Protein AF-A0A953AXF3-F1 (afdb_monomer)

Radius of gyration: 17.6 Å; Cα contacts (8 Å, |Δi|>4): 182; chains: 1; bounding box: 39×36×54 Å

Secondary structure (DSSP, 8-state):
---PPPHHHHHHHHHHTT-HHHHHHHHHHHHHHHH---EEEEEE--STT--SEEEEEEEETTS-EEEEEEE--TTTTTTHHHHHHHHHHHHTT------SEEE--TT--EEEEE---SPPHHHHHHHHHHHT-GGGHHHHHHHHH-

Mean predicted aligned error: 7.42 Å

Sequence (146 aa):
MSSSASPTAQARVMAAAGRWAEAEGVVARLVAEQFGLPVARVAINRDRYSLNSLNGTVALADGGSLFFKFHQEEAEGETVAEYYRAEALRRAGFRIDVPTHVSGAVGRQILLYRRRDEPRFVDLCRSMELTGEEAGLARLVALQEE

Foldseek 3Di:
DPPDQFLQRQLVVCVVVVVQVVSFVSVQVLCCVQPVFQFPGWGWDPDPVQDQKTKGKTQGPVRFIKIKIDHQDPCLVVCVVVLVVQVVCVVVVDDDWDFPDFDSDHSSGMTITGDDPDDDLVVQVVVCVVVVDPPCPVVSVVVVVD

Solvent-accessible surface area (backbone atoms only — not comparable to full-atom values): 8590 Å² total; per-residue (Å²): 130,89,76,75,69,37,58,53,53,46,23,48,55,27,44,75,70,68,39,47,70,63,16,28,51,40,50,40,50,50,48,29,75,74,67,73,45,62,64,66,47,51,48,70,65,85,58,91,81,58,64,88,38,61,36,30,41,35,34,32,70,88,72,49,56,29,30,37,42,32,64,85,58,101,58,54,83,62,59,65,58,57,58,57,51,54,53,51,41,46,75,73,69,46,95,69,92,66,65,79,40,79,38,75,46,81,51,54,40,36,37,30,27,75,56,79,86,74,80,54,68,68,59,53,52,53,52,34,70,75,70,66,53,77,79,46,58,68,56,52,55,58,66,73,74,113

pLDDT: mean 84.19, std 14.21, range [35.81, 98.44]

Structure (mmCIF, N/CA/C/O backbone):
data_AF-A0A953AXF3-F1
#
_entry.id   AF-A0A953AXF3-F1
#
loop_
_atom_site.group_PDB
_atom_site.id
_atom_site.type_symbol
_atom_site.label_atom_id
_atom_site.label_alt_id
_atom_site.label_comp_id
_atom_site.label_asym_id
_atom_site.label_entity_id
_atom_site.label_seq_id
_atom_site.pdbx_PDB_ins_code
_atom_site.Cartn_x
_atom_site.Cartn_y
_atom_site.Cartn_z
_atom_site.occupancy
_atom_site.B_iso_or_equiv
_atom_site.auth_seq_id
_atom_site.auth_comp_id
_atom_site.auth_asym_id
_atom_site.auth_atom_id
_atom_site.pdbx_PDB_model_num
ATOM 1 N N . MET A 1 1 ? -6.140 18.983 25.820 1.00 35.81 1 MET A N 1
ATOM 2 C CA . MET A 1 1 ? -6.393 17.560 25.511 1.00 35.81 1 MET A CA 1
ATOM 3 C C . MET A 1 1 ? -5.295 17.114 24.566 1.00 35.81 1 MET A C 1
ATOM 5 O O . MET A 1 1 ? -5.198 17.683 23.489 1.00 35.81 1 MET A O 1
ATOM 9 N N . SER A 1 2 ? -4.399 16.225 25.002 1.00 37.69 2 SER A N 1
ATOM 10 C CA . SER A 1 2 ? -3.312 15.738 24.145 1.00 37.69 2 SER A CA 1
ATOM 11 C C . SER A 1 2 ? -3.932 14.894 23.033 1.00 37.69 2 SER A C 1
ATOM 13 O O . SER A 1 2 ? -4.399 13.787 23.288 1.00 37.69 2 SER A O 1
ATOM 15 N N . SER A 1 3 ? -4.048 15.469 21.835 1.00 43.62 3 SER A N 1
ATOM 16 C CA . SER A 1 3 ? -4.525 14.762 20.650 1.00 43.62 3 SER A CA 1
ATOM 17 C C . SER A 1 3 ? -3.461 13.736 20.279 1.00 43.62 3 SER A C 1
ATOM 19 O O . SER A 1 3 ? -2.412 14.090 19.739 1.00 43.62 3 SER A O 1
ATOM 21 N N . SER A 1 4 ? -3.676 12.467 20.628 1.00 61.59 4 SER A N 1
ATOM 22 C CA . SER A 1 4 ? -2.861 11.395 20.067 1.00 61.59 4 SER A CA 1
ATOM 23 C C . SER A 1 4 ? -3.020 11.455 18.550 1.00 61.59 4 SER A C 1
ATOM 25 O O . SER A 1 4 ? -4.148 11.369 18.062 1.00 61.59 4 SER A O 1
ATOM 27 N N . ALA A 1 5 ? -1.919 11.619 17.813 1.00 79.19 5 ALA A N 1
ATOM 28 C CA . ALA A 1 5 ? -1.939 11.635 16.352 1.00 79.19 5 ALA A CA 1
ATOM 29 C C . ALA A 1 5 ? -2.739 10.436 15.809 1.00 79.19 5 ALA A C 1
ATOM 31 O O . ALA A 1 5 ? -2.706 9.359 16.406 1.00 79.19 5 ALA A O 1
ATOM 32 N N . SER A 1 6 ? -3.468 10.606 14.705 1.00 90.69 6 SER A N 1
ATOM 33 C CA . SER A 1 6 ? -4.256 9.521 14.111 1.00 90.69 6 SER A CA 1
ATOM 34 C C . SER A 1 6 ? -3.375 8.315 13.737 1.00 90.69 6 SER A C 1
ATOM 36 O O . SER A 1 6 ? -2.176 8.493 13.508 1.00 90.69 6 SER A O 1
ATOM 38 N N . PRO A 1 7 ? -3.917 7.085 13.641 1.00 93.44 7 PRO A N 1
ATOM 39 C CA . PRO A 1 7 ? -3.131 5.920 13.230 1.00 93.44 7 PRO A CA 1
ATOM 40 C C . PRO A 1 7 ? -2.365 6.123 11.914 1.00 93.44 7 PRO A C 1
ATOM 42 O O . PRO A 1 7 ? -1.182 5.790 11.836 1.00 93.44 7 PRO A O 1
ATOM 45 N N . THR A 1 8 ? -2.994 6.723 10.898 1.00 91.75 8 THR A N 1
ATOM 46 C CA . THR A 1 8 ? -2.335 7.013 9.612 1.00 91.75 8 THR A CA 1
ATOM 47 C C . THR A 1 8 ? -1.184 8.011 9.776 1.00 91.75 8 THR A C 1
ATOM 49 O O . THR A 1 8 ? -0.094 7.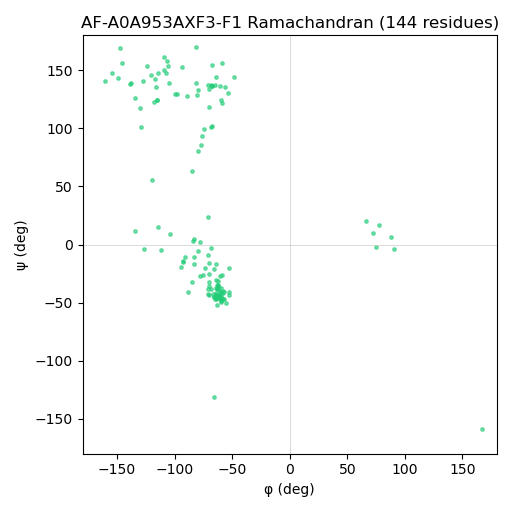789 9.241 1.00 91.75 8 THR A O 1
ATOM 52 N N . ALA A 1 9 ? -1.370 9.061 10.583 1.00 90.94 9 ALA A N 1
ATOM 53 C CA . ALA A 1 9 ? -0.327 10.038 10.886 1.00 90.94 9 ALA A CA 1
ATOM 54 C C . ALA A 1 9 ? 0.828 9.423 11.695 1.00 90.94 9 ALA A C 1
ATOM 56 O O . ALA A 1 9 ? 1.995 9.653 11.379 1.00 90.94 9 ALA A O 1
ATOM 57 N N . GLN A 1 10 ? 0.526 8.597 12.702 1.00 93.62 10 GLN A N 1
ATOM 58 C CA . GLN A 1 10 ? 1.533 7.892 13.501 1.00 93.62 10 GLN A CA 1
ATOM 59 C C . GLN A 1 10 ? 2.405 6.986 12.628 1.00 93.62 10 GLN A C 1
ATOM 61 O O . GLN A 1 10 ? 3.632 7.073 12.698 1.00 93.62 10 GLN A O 1
ATOM 66 N N . ALA A 1 11 ? 1.785 6.164 11.774 1.00 94.19 11 ALA A N 1
ATOM 67 C CA . ALA A 1 11 ? 2.503 5.274 10.866 1.00 94.19 11 ALA A CA 1
ATOM 68 C C . ALA A 1 11 ? 3.439 6.056 9.931 1.00 94.19 11 ALA A C 1
ATOM 70 O O . ALA A 1 11 ? 4.594 5.667 9.755 1.00 94.19 11 ALA A O 1
ATOM 71 N N . ARG A 1 12 ? 2.986 7.196 9.388 1.00 91.25 12 ARG A N 1
ATOM 72 C CA . ARG A 1 12 ? 3.827 8.068 8.551 1.00 91.25 12 ARG A CA 1
ATOM 73 C C . ARG A 1 12 ? 4.997 8.669 9.313 1.00 91.25 12 ARG A C 1
ATOM 75 O O . ARG A 1 12 ? 6.116 8.617 8.816 1.00 91.25 12 ARG A O 1
ATOM 82 N N . VAL A 1 13 ? 4.763 9.212 10.507 1.00 92.31 13 VAL A N 1
ATOM 83 C CA . VAL A 1 13 ? 5.829 9.793 11.341 1.00 92.31 13 VAL A CA 1
ATOM 84 C C . VAL A 1 13 ? 6.878 8.738 11.695 1.00 92.31 13 VAL A C 1
ATOM 86 O O . VAL A 1 13 ? 8.076 9.003 11.621 1.00 92.31 13 VAL A O 1
ATOM 89 N N . MET A 1 14 ? 6.451 7.525 12.050 1.00 94.94 14 MET A N 1
ATOM 90 C CA . MET A 1 14 ? 7.356 6.410 12.343 1.00 94.94 14 MET A CA 1
ATOM 91 C C . MET A 1 14 ? 8.154 5.987 11.106 1.00 94.94 14 MET A C 1
ATOM 93 O O . MET A 1 14 ? 9.376 5.876 11.188 1.00 94.94 14 MET A O 1
ATOM 97 N N . ALA A 1 15 ? 7.495 5.822 9.957 1.00 92.81 15 ALA A N 1
ATOM 98 C CA . ALA A 1 15 ? 8.146 5.473 8.698 1.00 92.81 15 ALA A CA 1
ATOM 99 C C . ALA A 1 15 ? 9.164 6.536 8.253 1.00 92.81 15 ALA A C 1
ATOM 101 O O . ALA A 1 15 ? 10.297 6.198 7.920 1.00 92.81 15 ALA A O 1
ATOM 102 N N . ALA A 1 16 ? 8.805 7.822 8.329 1.00 90.81 16 ALA A N 1
ATOM 103 C CA . ALA A 1 16 ? 9.702 8.934 8.009 1.00 90.81 16 ALA A CA 1
ATOM 104 C C . ALA A 1 16 ? 10.933 8.986 8.932 1.00 90.81 16 ALA A C 1
ATOM 106 O O . ALA A 1 16 ? 12.015 9.371 8.501 1.00 90.81 16 ALA A O 1
ATOM 107 N N . ALA A 1 17 ? 10.785 8.547 10.185 1.00 94.50 17 ALA A N 1
ATOM 108 C CA . ALA A 1 17 ? 11.881 8.414 11.143 1.00 94.50 17 ALA A CA 1
ATOM 109 C C . ALA A 1 17 ? 12.683 7.101 10.995 1.00 94.50 17 ALA A C 1
ATOM 111 O O . ALA A 1 17 ? 13.535 6.813 11.832 1.00 94.50 17 ALA A O 1
ATOM 112 N N . GLY A 1 18 ? 12.394 6.266 9.990 1.00 94.81 18 GLY A N 1
ATOM 113 C CA . GLY A 1 18 ? 13.042 4.963 9.795 1.00 94.81 18 GLY A CA 1
ATOM 114 C C . GLY A 1 18 ? 12.624 3.882 10.801 1.00 94.81 18 GLY A C 1
ATOM 115 O O . GLY A 1 18 ? 13.210 2.799 10.827 1.00 94.81 18 GLY A O 1
ATOM 116 N N . ARG A 1 19 ? 11.595 4.135 11.619 1.00 97.12 19 ARG A N 1
ATOM 117 C CA . ARG A 1 19 ? 11.055 3.206 12.626 1.00 97.12 19 ARG A CA 1
ATOM 118 C C . ARG A 1 19 ? 10.041 2.255 11.991 1.00 97.12 19 ARG A C 1
ATOM 120 O O . ARG A 1 19 ? 8.851 2.269 12.301 1.00 97.12 19 ARG A O 1
ATOM 127 N N . TRP A 1 20 ? 10.522 1.442 11.053 1.00 96.38 20 TRP A N 1
ATOM 128 C CA . TRP A 1 20 ? 9.684 0.626 10.169 1.00 96.38 20 TRP A CA 1
ATOM 129 C C . TRP A 1 20 ? 8.811 -0.388 10.905 1.00 96.38 20 TRP A C 1
ATOM 131 O O . TRP A 1 20 ? 7.620 -0.456 10.632 1.00 96.38 20 TRP A O 1
ATOM 141 N N . ALA A 1 21 ? 9.374 -1.127 11.864 1.00 97.75 21 ALA A N 1
ATOM 142 C CA . ALA A 1 21 ? 8.625 -2.144 12.603 1.00 97.75 21 ALA A CA 1
ATOM 143 C C . ALA A 1 21 ? 7.474 -1.534 13.424 1.00 97.75 21 ALA A C 1
ATOM 145 O O . ALA A 1 21 ? 6.382 -2.097 13.490 1.00 97.75 21 ALA A O 1
ATOM 146 N N . GLU A 1 22 ? 7.692 -0.352 14.010 1.00 98.00 22 GLU A N 1
ATOM 147 C CA . GLU A 1 22 ? 6.643 0.383 14.726 1.00 98.00 22 GLU A CA 1
ATOM 148 C C . GLU A 1 22 ? 5.544 0.846 13.761 1.00 98.00 22 GLU A C 1
ATOM 150 O O . GLU A 1 22 ? 4.360 0.639 14.031 1.00 98.00 22 GLU A O 1
ATOM 155 N N . ALA A 1 23 ? 5.926 1.403 12.606 1.00 96.94 23 ALA A N 1
ATOM 156 C CA . ALA A 1 23 ? 4.982 1.825 11.574 1.00 96.94 23 ALA A CA 1
ATOM 157 C C . ALA A 1 23 ? 4.145 0.647 11.038 1.00 96.94 23 ALA A C 1
ATOM 159 O O . ALA A 1 23 ? 2.922 0.748 10.943 1.00 96.94 23 ALA A O 1
ATOM 160 N N . GLU A 1 24 ? 4.784 -0.487 10.741 1.00 98.44 24 GLU A N 1
ATOM 161 C CA . GLU A 1 24 ? 4.131 -1.728 10.304 1.00 98.44 24 GLU A CA 1
ATOM 162 C C . GLU A 1 24 ? 3.144 -2.239 11.361 1.00 98.44 24 GLU A C 1
ATOM 164 O O . GLU A 1 24 ? 2.025 -2.624 11.019 1.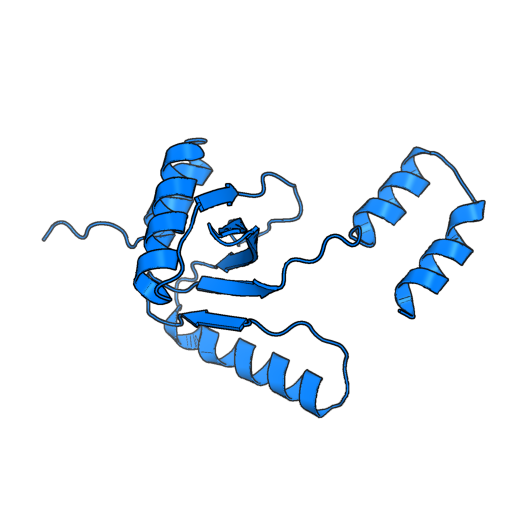00 98.44 24 GLU A O 1
ATOM 169 N N . GLY A 1 25 ? 3.504 -2.165 12.647 1.00 98.38 25 GLY A N 1
ATOM 170 C CA . GLY A 1 25 ? 2.614 -2.514 13.756 1.00 98.38 25 GLY A CA 1
ATOM 171 C C . GLY A 1 25 ? 1.380 -1.610 13.860 1.00 98.38 25 GLY A C 1
ATOM 172 O O . GLY A 1 25 ? 0.283 -2.093 14.148 1.00 98.38 25 GLY A O 1
ATOM 173 N N . VAL A 1 26 ? 1.521 -0.307 13.591 1.00 97.69 26 VAL A N 1
ATOM 174 C CA . VAL A 1 26 ? 0.377 0.621 13.535 1.00 97.69 26 VAL A CA 1
ATOM 175 C C . VAL A 1 26 ? -0.553 0.275 12.373 1.00 97.69 26 VAL A C 1
ATOM 177 O O . VAL A 1 26 ? -1.766 0.209 12.572 1.00 97.69 26 VAL A O 1
ATOM 180 N N . VAL A 1 27 ? -0.004 0.006 11.186 1.00 97.94 27 VAL A N 1
ATOM 181 C CA . VAL A 1 27 ? -0.804 -0.374 10.011 1.00 97.94 27 VAL A CA 1
ATOM 182 C C . VAL A 1 27 ? -1.513 -1.711 10.234 1.00 97.94 27 VAL A C 1
ATOM 184 O O . VAL A 1 27 ? -2.701 -1.818 9.939 1.00 97.94 27 VAL A O 1
ATOM 187 N N . ALA A 1 28 ? -0.833 -2.709 10.804 1.00 98.38 28 ALA A N 1
ATOM 188 C CA . ALA A 1 28 ? -1.431 -4.009 11.107 1.00 98.38 28 ALA A CA 1
ATOM 189 C C . ALA A 1 28 ? -2.652 -3.867 12.025 1.00 98.38 28 ALA A C 1
ATOM 191 O O . ALA A 1 28 ? -3.720 -4.410 11.738 1.00 98.38 28 ALA A O 1
ATOM 192 N N . ARG A 1 29 ? -2.511 -3.071 13.093 1.00 98.12 29 ARG A N 1
ATOM 193 C CA . ARG A 1 29 ? -3.606 -2.782 14.022 1.00 98.12 29 ARG A CA 1
ATOM 194 C C . ARG A 1 29 ? -4.747 -2.036 13.337 1.00 98.12 29 ARG A C 1
ATOM 196 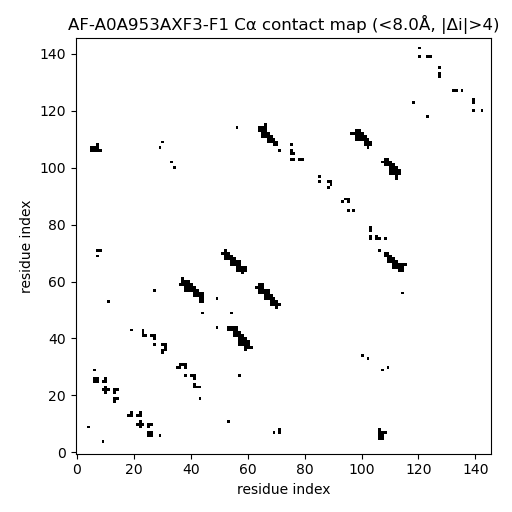O O . ARG A 1 29 ? -5.898 -2.412 13.513 1.00 98.12 29 ARG A O 1
ATOM 203 N N . LEU A 1 30 ? -4.434 -1.024 12.526 1.00 97.06 30 LEU A N 1
ATOM 204 C CA . LEU A 1 30 ? -5.437 -0.267 11.775 1.00 97.06 30 LEU A CA 1
ATOM 205 C C . LEU A 1 30 ? -6.260 -1.185 10.860 1.00 97.06 30 LEU A C 1
ATOM 207 O O . LEU A 1 30 ? -7.484 -1.103 10.864 1.00 97.06 30 LEU A O 1
ATOM 211 N N . VAL A 1 31 ? -5.606 -2.077 10.113 1.00 97.69 31 VAL A N 1
ATOM 212 C CA . VAL A 1 31 ? -6.274 -3.033 9.215 1.00 97.69 31 VAL A CA 1
ATOM 213 C C . VAL A 1 31 ? -7.172 -3.996 9.993 1.00 97.69 31 VAL A C 1
ATOM 215 O O . VAL A 1 31 ? -8.329 -4.187 9.614 1.00 97.69 31 VAL A O 1
ATOM 218 N N . ALA A 1 32 ? -6.678 -4.556 11.099 1.00 97.25 32 ALA A N 1
ATOM 219 C CA . ALA A 1 32 ? -7.469 -5.439 11.953 1.00 97.25 32 ALA A CA 1
ATOM 220 C C . ALA A 1 32 ? -8.696 -4.714 12.539 1.00 97.25 32 ALA A C 1
ATOM 222 O O . ALA A 1 32 ? -9.807 -5.233 12.483 1.00 97.25 32 ALA A O 1
ATOM 223 N N . GLU A 1 33 ? -8.522 -3.487 13.037 1.00 96.69 33 GLU A N 1
ATOM 224 C CA . GLU A 1 33 ? -9.601 -2.686 13.627 1.00 96.69 33 GLU A CA 1
ATOM 225 C C . GLU A 1 33 ? -10.632 -2.190 12.602 1.00 96.69 33 GLU A C 1
ATOM 227 O O . GLU A 1 33 ? -11.790 -1.991 12.955 1.00 96.69 33 GLU A O 1
ATOM 232 N N . GLN A 1 34 ? -10.237 -1.906 11.356 1.00 95.88 34 GLN A N 1
ATOM 233 C CA . GLN A 1 34 ? -11.163 -1.402 10.331 1.00 95.88 34 GLN A CA 1
ATOM 234 C C . GLN A 1 34 ? -11.928 -2.501 9.608 1.00 95.88 34 GLN A C 1
ATOM 236 O O . GLN A 1 34 ? -13.065 -2.270 9.207 1.00 95.88 34 GLN A O 1
ATOM 241 N N . PHE A 1 35 ? -11.318 -3.672 9.435 1.00 96.44 35 PHE A N 1
ATOM 242 C CA . PHE A 1 35 ? -11.857 -4.698 8.544 1.00 96.44 35 PHE A CA 1
ATOM 243 C C . PHE A 1 35 ? -12.035 -6.066 9.206 1.00 96.44 35 PHE A C 1
ATOM 245 O O . PHE A 1 35 ? -12.538 -6.979 8.563 1.00 96.44 35 PHE A O 1
ATOM 252 N N . GLY A 1 36 ? -11.622 -6.238 10.467 1.00 96.50 36 GLY A N 1
ATOM 253 C CA . GLY A 1 36 ? -11.705 -7.528 11.160 1.00 96.50 36 GLY A CA 1
ATOM 254 C C . GLY A 1 36 ? -10.801 -8.607 10.557 1.00 96.50 36 GLY A C 1
ATOM 255 O O . GLY A 1 36 ? -11.049 -9.794 10.752 1.00 96.50 36 GLY A O 1
ATOM 256 N N . LEU A 1 37 ? -9.772 -8.214 9.797 1.00 96.88 37 LEU A N 1
ATOM 257 C CA . LEU A 1 37 ? -8.894 -9.144 9.091 1.00 96.88 37 LEU A CA 1
ATOM 258 C C . LEU A 1 37 ? -7.811 -9.720 10.022 1.00 96.88 37 LEU A C 1
ATOM 260 O O . LEU A 1 37 ? -7.205 -8.966 10.792 1.00 96.88 37 LEU A O 1
ATOM 264 N N . PRO A 1 38 ? -7.499 -11.027 9.927 1.00 96.19 38 PRO A N 1
ATOM 265 C CA . PRO A 1 38 ? -6.471 -11.666 10.741 1.00 96.19 38 PRO A CA 1
ATOM 266 C C . PRO A 1 38 ? -5.075 -11.367 10.178 1.00 96.19 38 PRO A C 1
ATOM 268 O O . PRO A 1 38 ? -4.485 -12.170 9.456 1.00 96.19 38 PRO A O 1
ATOM 271 N N . VAL A 1 39 ? -4.542 -10.182 10.475 1.00 98.00 39 VAL A N 1
ATOM 272 C CA . VAL A 1 39 ? -3.233 -9.742 9.972 1.00 98.00 39 VAL A CA 1
ATOM 273 C C . VAL A 1 39 ? -2.102 -10.537 10.627 1.00 98.00 39 VAL A C 1
ATOM 275 O O . VAL A 1 39 ? -1.890 -10.445 11.832 1.00 98.00 39 VAL A O 1
ATOM 278 N N . ALA A 1 40 ? -1.334 -11.269 9.820 1.00 97.69 40 ALA A N 1
ATOM 279 C CA . ALA A 1 40 ? -0.134 -11.975 10.264 1.00 97.69 40 ALA A CA 1
ATOM 280 C C . ALA A 1 40 ? 1.117 -11.090 10.172 1.00 97.69 40 ALA A C 1
ATOM 282 O O . ALA A 1 40 ? 1.969 -11.111 11.059 1.00 97.69 40 ALA A O 1
ATOM 283 N N . ARG A 1 41 ? 1.244 -10.307 9.094 1.00 97.81 41 ARG A N 1
ATOM 284 C CA . ARG A 1 41 ? 2.393 -9.419 8.877 1.00 97.81 41 ARG A CA 1
ATOM 285 C C . ARG A 1 41 ? 2.029 -8.245 7.982 1.00 97.81 41 ARG A C 1
ATOM 287 O O . ARG A 1 41 ? 1.261 -8.394 7.038 1.00 97.81 41 ARG A O 1
ATOM 294 N N . VAL A 1 42 ? 2.660 -7.104 8.233 1.00 98.38 42 VAL A N 1
ATOM 295 C CA . VAL A 1 42 ? 2.696 -5.968 7.309 1.00 98.38 42 VAL A CA 1
ATOM 296 C C . VAL A 1 42 ? 4.139 -5.723 6.887 1.00 98.38 42 VAL A C 1
ATOM 298 O O . VAL A 1 42 ? 5.052 -5.886 7.693 1.00 98.38 42 VAL A O 1
ATOM 301 N N . ALA A 1 43 ? 4.343 -5.363 5.624 1.00 97.44 43 ALA A N 1
ATOM 302 C CA . ALA A 1 43 ? 5.625 -4.890 5.118 1.00 97.44 43 ALA A CA 1
ATOM 303 C C . ALA A 1 43 ? 5.411 -3.584 4.351 1.00 97.44 43 ALA A C 1
ATOM 305 O O . ALA A 1 43 ? 4.695 -3.572 3.347 1.00 97.44 43 ALA A O 1
ATOM 306 N N . ILE A 1 44 ? 6.012 -2.492 4.828 1.00 96.25 44 ILE A N 1
ATOM 307 C CA . ILE A 1 44 ? 5.945 -1.183 4.161 1.00 96.25 44 ILE A CA 1
ATOM 308 C C . ILE A 1 44 ? 6.951 -1.152 3.006 1.00 96.25 44 ILE A C 1
ATOM 310 O O . ILE A 1 44 ? 8.122 -1.504 3.179 1.00 96.25 44 ILE A O 1
ATOM 314 N N . ASN A 1 45 ? 6.507 -0.692 1.835 1.00 93.56 45 ASN A N 1
ATOM 315 C CA . ASN A 1 45 ? 7.383 -0.499 0.686 1.00 93.56 45 ASN A CA 1
ATOM 316 C C . ASN A 1 45 ? 8.377 0.636 0.953 1.00 93.56 45 ASN A C 1
ATOM 318 O O . ASN A 1 45 ? 8.023 1.700 1.456 1.00 93.56 45 ASN A O 1
ATOM 322 N N . ARG A 1 46 ? 9.638 0.402 0.582 1.00 89.94 46 ARG A N 1
ATOM 323 C CA . ARG A 1 46 ? 10.755 1.356 0.734 1.00 89.94 46 ARG A CA 1
ATOM 324 C C . ARG A 1 46 ? 11.292 1.826 -0.619 1.00 89.94 46 ARG A C 1
ATOM 326 O O . ARG A 1 46 ? 12.417 2.308 -0.717 1.00 89.94 46 ARG A O 1
ATOM 333 N N . ASP A 1 47 ? 10.519 1.582 -1.672 1.00 79.19 47 ASP A N 1
ATOM 334 C CA . ASP A 1 47 ? 10.897 1.894 -3.040 1.00 79.19 47 ASP A CA 1
ATOM 335 C C . ASP A 1 47 ? 10.648 3.370 -3.387 1.00 79.19 47 ASP A C 1
ATOM 337 O O . ASP A 1 47 ? 10.017 4.126 -2.651 1.00 79.19 47 ASP A O 1
ATOM 341 N N . ARG A 1 48 ? 11.161 3.775 -4.549 1.00 67.88 48 ARG A N 1
ATOM 342 C CA . ARG A 1 48 ? 11.100 5.157 -5.050 1.00 67.88 48 ARG A CA 1
ATOM 343 C C . ARG A 1 48 ? 9.749 5.511 -5.678 1.00 67.88 48 ARG A C 1
ATOM 345 O O . ARG A 1 48 ? 9.559 6.641 -6.111 1.00 67.88 48 ARG A O 1
ATOM 352 N N . TYR A 1 49 ? 8.855 4.532 -5.802 1.00 70.94 49 TYR A N 1
ATOM 353 C CA . TYR A 1 49 ? 7.574 4.669 -6.498 1.00 70.94 49 TYR A CA 1
ATOM 354 C C . TYR A 1 49 ? 6.449 5.067 -5.541 1.00 70.94 49 TYR A C 1
ATOM 356 O O . TYR A 1 49 ? 5.380 5.511 -5.957 1.00 70.94 49 TYR A O 1
ATOM 364 N N . SER A 1 50 ? 6.716 4.946 -4.244 1.00 65.44 50 SER A N 1
ATOM 365 C CA . SER A 1 50 ? 5.857 5.398 -3.165 1.00 65.44 50 SER A CA 1
ATOM 366 C C . SER A 1 50 ? 5.987 6.917 -3.028 1.00 65.44 50 SER A C 1
ATOM 368 O O . SER A 1 50 ? 6.825 7.403 -2.278 1.00 65.44 50 SER A O 1
ATOM 370 N N . LEU A 1 51 ? 5.200 7.658 -3.818 1.00 71.31 51 LEU A N 1
ATOM 371 C CA . LEU A 1 51 ? 5.104 9.125 -3.774 1.00 71.31 51 LEU A CA 1
ATOM 372 C C . LEU A 1 51 ? 4.489 9.593 -2.431 1.00 71.31 51 LEU A C 1
ATOM 374 O O . LEU A 1 51 ? 4.849 9.124 -1.357 1.00 71.31 51 LEU A O 1
ATOM 378 N N . ASN A 1 52 ? 3.494 10.481 -2.454 1.00 74.44 52 ASN A N 1
ATOM 379 C CA . ASN A 1 52 ? 2.842 11.035 -1.259 1.00 74.44 52 ASN A CA 1
ATOM 380 C C . ASN A 1 52 ? 1.942 10.025 -0.509 1.00 74.44 52 ASN A C 1
ATOM 382 O O . ASN A 1 52 ? 1.000 10.415 0.179 1.00 74.44 52 ASN A O 1
ATOM 386 N N . SER A 1 53 ? 2.188 8.723 -0.658 1.00 83.81 53 SER A N 1
ATOM 387 C CA . SER A 1 53 ? 1.442 7.650 -0.002 1.00 83.81 53 SER A CA 1
ATOM 388 C C . SER A 1 53 ? 2.365 6.696 0.723 1.00 83.81 53 SER A C 1
ATOM 390 O O . SER A 1 53 ? 3.373 6.262 0.161 1.00 83.81 53 SER A O 1
ATOM 392 N N . LEU A 1 54 ? 1.930 6.256 1.897 1.00 91.56 54 LEU A N 1
ATOM 393 C CA . LEU A 1 54 ? 2.496 5.085 2.545 1.00 91.56 54 LEU A CA 1
ATOM 394 C C . LEU A 1 54 ? 1.722 3.856 2.058 1.00 91.56 54 LEU A C 1
ATOM 396 O O . LEU A 1 54 ? 0.489 3.838 2.060 1.00 91.56 54 LEU A O 1
ATOM 400 N N . ASN A 1 55 ? 2.446 2.857 1.568 1.00 94.38 55 ASN A N 1
ATOM 401 C CA . ASN A 1 55 ? 1.865 1.657 0.981 1.00 94.38 55 ASN A CA 1
ATOM 402 C C . ASN A 1 55 ? 2.746 0.433 1.240 1.00 94.38 55 ASN A C 1
ATOM 404 O O . ASN A 1 55 ? 3.884 0.554 1.703 1.00 94.38 55 ASN A O 1
ATOM 408 N N . GLY A 1 56 ? 2.212 -0.748 0.958 1.00 95.44 56 GLY A N 1
ATOM 409 C CA . GLY A 1 56 ? 2.920 -1.994 1.196 1.00 95.44 56 GLY A CA 1
ATOM 410 C C . GLY A 1 56 ? 2.014 -3.206 1.097 1.00 95.44 56 GLY A C 1
ATOM 411 O O . GLY A 1 56 ? 0.948 -3.160 0.488 1.00 95.44 56 GLY A O 1
ATOM 412 N N . THR A 1 57 ? 2.437 -4.303 1.712 1.00 97.25 57 THR A N 1
ATOM 413 C CA . THR A 1 57 ? 1.689 -5.563 1.700 1.00 97.25 57 THR A CA 1
ATOM 414 C C . THR A 1 57 ? 1.197 -5.937 3.088 1.00 97.25 57 THR A C 1
ATOM 416 O O . THR A 1 57 ? 1.842 -5.651 4.098 1.00 97.25 57 THR A O 1
ATOM 419 N N . VAL A 1 58 ? 0.044 -6.596 3.118 1.00 98.31 58 VAL A N 1
ATOM 420 C CA . VAL A 1 58 ? -0.516 -7.273 4.284 1.00 98.31 58 VAL A CA 1
ATOM 421 C C . VAL A 1 58 ? -0.561 -8.760 3.962 1.00 98.31 58 VAL A C 1
ATOM 423 O O . VAL A 1 58 ? -1.130 -9.159 2.947 1.00 98.31 58 VAL A O 1
ATOM 426 N N . ALA A 1 59 ? 0.056 -9.580 4.801 1.00 97.94 59 ALA A N 1
ATOM 427 C CA . ALA A 1 59 ? -0.124 -11.024 4.804 1.00 97.94 59 ALA A CA 1
ATOM 428 C C . ALA A 1 59 ? -1.148 -11.381 5.884 1.00 97.94 59 ALA A C 1
ATOM 430 O O . ALA A 1 59 ? -1.037 -10.927 7.028 1.00 97.94 59 ALA A O 1
ATOM 431 N N . LEU A 1 60 ? -2.143 -12.173 5.510 1.00 97.56 60 LEU A N 1
ATOM 432 C CA . LEU A 1 60 ? -3.195 -12.670 6.383 1.00 97.56 60 LEU A CA 1
ATOM 433 C C . LEU A 1 60 ? -2.808 -14.045 6.940 1.00 97.56 60 LEU A C 1
ATOM 435 O O . LEU A 1 60 ? -2.040 -14.789 6.330 1.00 97.56 60 LEU A O 1
ATOM 439 N N . ALA A 1 61 ? -3.334 -14.383 8.115 1.00 95.88 61 ALA A N 1
ATOM 440 C CA . ALA A 1 61 ? -3.047 -15.651 8.785 1.00 95.88 61 ALA A CA 1
ATOM 441 C C . ALA A 1 61 ? -3.583 -16.878 8.025 1.00 95.88 61 ALA A C 1
ATOM 443 O O . ALA A 1 61 ? -3.086 -17.982 8.222 1.00 95.88 61 ALA A O 1
ATOM 444 N N . ASP A 1 62 ? -4.566 -16.683 7.146 1.00 92.88 62 ASP A N 1
ATOM 445 C CA . ASP A 1 62 ? -5.143 -17.712 6.275 1.00 92.88 62 ASP A CA 1
ATOM 446 C C . ASP A 1 62 ? -4.344 -17.939 4.975 1.00 92.88 62 ASP A C 1
ATOM 448 O O . ASP A 1 62 ? -4.744 -18.740 4.132 1.00 92.88 62 ASP A O 1
ATOM 452 N N . GLY A 1 63 ? -3.208 -17.252 4.807 1.00 91.75 63 GLY A N 1
ATOM 453 C CA . GLY A 1 63 ? -2.366 -17.326 3.613 1.00 91.75 63 GLY A CA 1
ATOM 454 C C . GLY A 1 63 ? -2.719 -16.304 2.528 1.00 91.75 63 GLY A C 1
ATOM 455 O O . GLY A 1 63 ? -1.991 -16.203 1.540 1.00 91.75 63 GLY A O 1
ATOM 456 N N . GLY A 1 64 ? -3.780 -15.511 2.704 1.00 94.00 64 GLY A N 1
ATOM 457 C CA . GLY A 1 64 ? -4.115 -14.413 1.803 1.00 94.00 64 GLY A CA 1
ATOM 458 C C . GLY A 1 64 ? -3.091 -13.275 1.847 1.00 94.00 64 GLY A C 1
ATOM 459 O O . GLY A 1 64 ? -2.412 -13.046 2.850 1.00 94.00 64 GLY A O 1
ATOM 460 N N . SER A 1 65 ? -2.987 -12.508 0.759 1.00 96.38 65 SER A N 1
ATOM 461 C CA . SER A 1 65 ? -2.181 -11.288 0.748 1.00 96.38 65 SER A CA 1
ATOM 462 C C . SER A 1 65 ? -2.873 -10.149 0.011 1.00 96.38 65 SER A C 1
ATOM 464 O O . SER A 1 65 ? -3.481 -10.326 -1.046 1.00 96.38 65 SER A O 1
ATOM 466 N N . LEU A 1 66 ? -2.768 -8.962 0.598 1.00 97.75 66 LEU A N 1
ATOM 467 C CA . LEU A 1 66 ? -3.360 -7.726 0.114 1.00 97.75 66 LEU A CA 1
ATOM 468 C C . LEU A 1 66 ? -2.270 -6.671 -0.062 1.00 97.75 66 LEU A C 1
ATOM 470 O O . LEU A 1 66 ? -1.246 -6.690 0.623 1.00 97.75 66 LEU A O 1
ATOM 474 N N . PHE A 1 67 ? -2.507 -5.727 -0.961 1.00 96.31 67 PHE A N 1
ATOM 475 C CA . PHE A 1 67 ? -1.728 -4.501 -1.067 1.00 96.31 67 PHE A CA 1
ATOM 476 C C . PHE A 1 67 ? -2.494 -3.376 -0.378 1.00 96.31 67 PHE A C 1
ATOM 478 O O . PHE A 1 67 ? -3.675 -3.189 -0.661 1.00 96.31 67 PHE A O 1
ATOM 485 N N . PHE A 1 68 ? -1.845 -2.629 0.512 1.00 95.69 68 PHE A N 1
ATOM 486 C CA . PHE A 1 68 ? -2.462 -1.480 1.161 1.00 95.69 68 PHE A CA 1
ATOM 487 C C . PHE A 1 68 ? -1.865 -0.170 0.665 1.00 95.69 68 PHE A C 1
ATOM 489 O O . PHE A 1 68 ? -0.677 -0.102 0.349 1.00 95.69 68 PHE A O 1
ATOM 496 N N . LYS A 1 69 ? -2.669 0.892 0.675 1.00 92.56 69 LYS A N 1
ATOM 497 C CA . LYS A 1 69 ? -2.212 2.263 0.439 1.00 92.56 69 LYS A CA 1
ATOM 498 C C . LYS A 1 69 ? -3.079 3.245 1.215 1.00 92.56 69 LYS A C 1
ATOM 500 O O . LYS A 1 69 ? -4.293 3.065 1.305 1.00 92.56 69 LYS A O 1
ATOM 505 N N . PHE A 1 70 ? -2.466 4.305 1.727 1.00 90.31 70 PHE A N 1
ATOM 506 C CA . PHE A 1 70 ? -3.190 5.482 2.188 1.00 90.31 70 PHE A CA 1
ATOM 507 C C . PHE A 1 70 ? -2.412 6.769 1.933 1.00 90.31 70 PHE A C 1
ATOM 509 O O . PHE A 1 70 ? -1.180 6.776 1.816 1.00 90.31 70 PHE A O 1
ATOM 516 N N . HIS A 1 71 ? -3.168 7.857 1.854 1.00 82.88 71 HIS A N 1
ATOM 517 C CA . HIS A 1 71 ? -2.673 9.222 1.828 1.00 82.88 71 HIS A CA 1
ATOM 518 C C . HIS A 1 71 ? -3.011 9.898 3.157 1.00 82.88 71 HIS A C 1
ATOM 520 O O . HIS A 1 71 ? -3.848 9.421 3.918 1.00 82.88 71 HIS A O 1
ATOM 526 N N . GLN A 1 72 ? -2.319 10.991 3.449 1.00 70.31 72 GLN A N 1
ATOM 527 C CA . GLN A 1 72 ? -2.746 11.934 4.471 1.00 70.31 72 GLN A CA 1
ATOM 528 C C . GLN A 1 72 ? -2.712 13.299 3.796 1.00 70.31 72 GLN A C 1
ATOM 530 O O . GLN A 1 72 ? -1.632 13.853 3.583 1.00 70.31 72 GLN A O 1
ATOM 535 N N . GLU A 1 73 ? -3.881 13.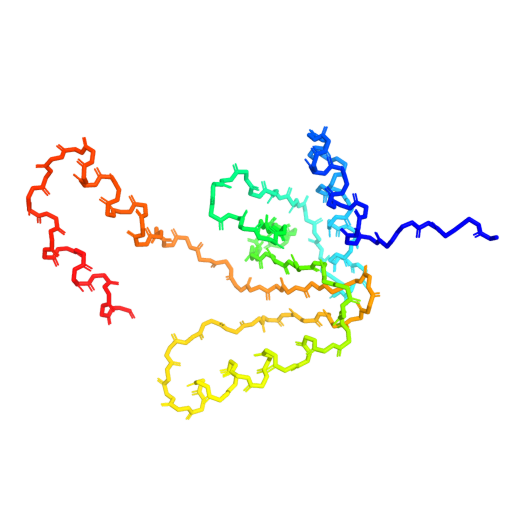782 3.402 1.00 63.66 73 GLU A N 1
ATOM 536 C CA . GLU A 1 73 ? -4.061 15.112 2.824 1.00 63.66 73 GLU A CA 1
ATOM 537 C C . GLU A 1 73 ? -4.729 16.019 3.859 1.00 63.66 73 GLU A C 1
ATOM 539 O O . GLU A 1 73 ? -5.431 15.542 4.745 1.00 63.66 73 GLU A O 1
ATOM 544 N N . GLU A 1 74 ? -4.520 17.333 3.775 1.00 56.88 74 GLU A N 1
ATOM 545 C CA . GLU A 1 74 ? -5.132 18.290 4.713 1.00 56.88 74 GLU A CA 1
ATOM 546 C C . GLU A 1 74 ? -6.675 18.311 4.612 1.00 56.88 74 GLU A C 1
ATOM 548 O O . GLU A 1 74 ? -7.349 18.743 5.546 1.00 56.88 74 GLU A O 1
ATOM 553 N N . ALA A 1 75 ? -7.235 17.765 3.523 1.00 56.00 75 ALA A N 1
ATOM 554 C CA . ALA A 1 75 ? -8.665 17.639 3.250 1.00 56.00 75 ALA A CA 1
ATOM 555 C C . ALA A 1 75 ? -9.112 16.167 3.084 1.00 56.00 75 ALA A C 1
ATOM 557 O O . ALA A 1 75 ? -9.729 15.805 2.084 1.00 56.00 75 ALA A O 1
ATOM 558 N N . GLU A 1 76 ? -8.844 15.300 4.073 1.00 55.78 76 GLU A N 1
ATOM 559 C CA . GLU A 1 76 ? -9.232 13.866 4.043 1.00 55.78 76 GLU A CA 1
ATOM 560 C C . GLU A 1 76 ? -10.735 13.615 3.757 1.00 55.78 76 GLU A C 1
ATOM 562 O O . GLU A 1 76 ? -11.113 12.530 3.317 1.00 55.78 76 GLU A O 1
ATOM 567 N N . GLY A 1 77 ? -11.606 14.610 3.976 1.00 52.38 77 GLY A N 1
ATOM 568 C CA . GLY A 1 77 ? -13.039 14.532 3.668 1.00 52.38 77 GLY A CA 1
ATOM 569 C C . GLY A 1 77 ? -13.395 14.614 2.175 1.00 52.38 77 GLY A C 1
ATOM 570 O O . GLY A 1 77 ? -14.475 14.168 1.791 1.00 52.38 77 GLY A O 1
ATOM 571 N N . GLU A 1 78 ? -12.509 15.135 1.318 1.00 54.16 78 GLU A N 1
ATOM 572 C CA . GLU A 1 78 ? -12.768 15.305 -0.124 1.00 54.16 78 GLU A CA 1
ATOM 573 C C . GLU A 1 78 ? -12.326 14.096 -0.972 1.00 54.16 78 GLU A C 1
ATOM 575 O O . GLU A 1 78 ? -12.739 13.951 -2.127 1.00 54.16 78 GLU A O 1
ATOM 580 N N . THR A 1 79 ? -11.580 13.145 -0.392 1.00 54.00 79 THR A N 1
ATOM 581 C CA . THR A 1 79 ? -11.087 11.941 -1.091 1.00 54.00 79 THR A CA 1
ATOM 582 C C . THR A 1 79 ? -12.200 10.953 -1.484 1.00 54.00 79 THR A C 1
ATOM 584 O O . THR A 1 79 ? -11.957 9.964 -2.174 1.00 54.00 79 THR A O 1
ATOM 587 N N . VAL A 1 80 ? -13.459 11.231 -1.122 1.00 51.97 80 VAL A N 1
ATOM 588 C CA . VAL A 1 80 ? -14.646 10.510 -1.621 1.00 51.97 80 VAL A CA 1
ATOM 589 C C . VAL A 1 80 ? -14.756 10.599 -3.157 1.00 51.97 80 VAL A C 1
ATOM 591 O O . VAL A 1 80 ? -15.275 9.681 -3.797 1.00 51.97 80 VAL A O 1
ATOM 594 N N . ALA A 1 81 ? -14.208 11.651 -3.777 1.00 56.34 81 ALA A N 1
ATOM 595 C CA . ALA A 1 81 ? -14.270 11.861 -5.225 1.00 56.34 81 ALA A CA 1
ATOM 596 C C . ALA A 1 81 ? -13.411 10.882 -6.053 1.00 56.34 81 ALA A C 1
ATOM 598 O O . ALA A 1 81 ? -13.740 10.620 -7.214 1.00 56.34 81 ALA A O 1
ATOM 599 N N . GLU A 1 82 ? -12.335 10.310 -5.499 1.00 61.34 82 GLU A N 1
ATOM 600 C CA . GLU A 1 82 ? -11.474 9.379 -6.248 1.00 61.34 82 GLU A CA 1
ATOM 601 C C . GLU A 1 82 ? -12.168 8.035 -6.517 1.00 61.34 82 GLU A C 1
ATOM 603 O O . GLU A 1 82 ? -12.056 7.487 -7.617 1.00 61.34 82 GLU A O 1
ATOM 608 N N . TYR A 1 83 ? -12.981 7.551 -5.571 1.00 61.12 83 TYR A N 1
ATOM 609 C CA . TYR A 1 83 ? -13.760 6.317 -5.735 1.00 61.12 83 TYR A CA 1
ATOM 610 C C . TYR A 1 83 ? -14.783 6.415 -6.863 1.00 61.12 83 TYR A C 1
ATOM 612 O O . TYR A 1 83 ? -14.958 5.470 -7.633 1.00 61.12 83 TYR A O 1
ATOM 620 N N . TYR A 1 84 ? -15.419 7.581 -7.007 1.00 60.88 84 TYR A N 1
ATOM 621 C CA . TYR A 1 84 ? -16.356 7.828 -8.098 1.00 60.88 84 TYR A CA 1
ATOM 622 C C . TYR A 1 84 ? -15.681 7.687 -9.472 1.00 60.88 84 TYR A C 1
ATOM 624 O O . TYR A 1 84 ? -16.276 7.145 -10.406 1.00 60.88 84 TYR A O 1
ATOM 632 N N . ARG A 1 85 ? -14.422 8.129 -9.597 1.00 76.81 85 ARG A N 1
ATOM 633 C CA . ARG A 1 85 ? -13.664 8.066 -10.857 1.00 76.81 85 ARG A CA 1
ATOM 634 C C . ARG A 1 85 ? -13.268 6.637 -11.218 1.00 76.81 85 ARG A C 1
ATOM 636 O O . ARG A 1 85 ? -13.426 6.254 -12.375 1.00 76.81 85 ARG A O 1
ATOM 643 N N . ALA A 1 86 ? -12.816 5.842 -10.248 1.00 79.19 86 ALA A N 1
ATOM 644 C CA . ALA A 1 86 ? -12.508 4.431 -10.478 1.00 79.19 86 ALA A CA 1
ATOM 645 C C . ALA A 1 86 ? -13.753 3.671 -10.971 1.00 79.19 86 ALA A C 1
ATOM 647 O O . ALA A 1 86 ? -13.725 3.030 -12.020 1.00 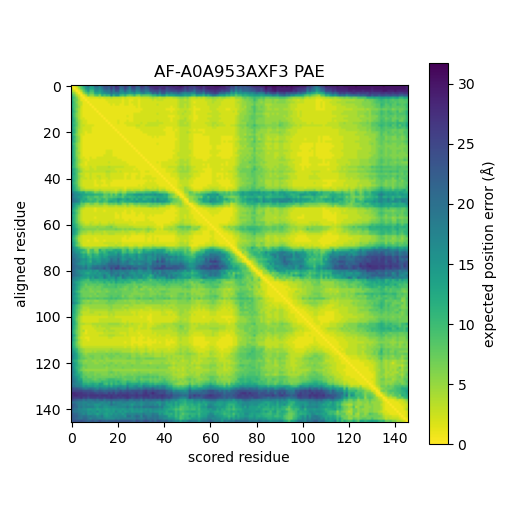79.19 86 ALA A O 1
ATOM 648 N N . GLU A 1 87 ? -14.896 3.834 -10.304 1.00 79.62 87 GLU A N 1
ATOM 649 C CA . GLU A 1 87 ? -16.138 3.189 -10.741 1.00 79.62 87 GLU A CA 1
ATOM 650 C C . GLU A 1 87 ? -16.610 3.658 -12.124 1.00 79.62 87 GLU A C 1
ATOM 652 O O . GLU A 1 87 ? -17.123 2.858 -12.909 1.00 79.62 87 GLU A O 1
ATOM 657 N N . ALA A 1 88 ? -16.406 4.931 -12.471 1.00 85.00 88 ALA A N 1
ATOM 658 C CA . ALA A 1 88 ? -16.699 5.425 -13.814 1.00 85.00 88 ALA A CA 1
ATOM 659 C C . ALA A 1 88 ? -15.852 4.722 -14.891 1.00 85.00 88 ALA A C 1
ATOM 661 O O . ALA A 1 88 ? -16.409 4.286 -15.899 1.00 85.00 88 ALA A O 1
ATOM 662 N N . LEU A 1 89 ? -14.546 4.548 -14.659 1.00 87.50 89 LEU A N 1
ATOM 663 C CA . LEU A 1 89 ? -13.650 3.822 -15.567 1.00 87.50 89 LEU A CA 1
ATOM 664 C C . LEU A 1 89 ? -14.055 2.351 -15.703 1.00 87.50 89 LEU A C 1
ATOM 666 O O . LEU A 1 89 ? -14.162 1.840 -16.817 1.00 87.50 89 LEU A O 1
ATOM 670 N N . ARG A 1 90 ? -14.366 1.687 -14.585 1.00 85.25 90 ARG A N 1
ATOM 671 C CA . ARG A 1 90 ? -14.836 0.296 -14.597 1.00 85.25 90 ARG A CA 1
ATOM 672 C C . ARG A 1 90 ? -16.122 0.144 -15.412 1.00 85.25 90 ARG A C 1
ATOM 674 O O . ARG A 1 90 ? -16.224 -0.761 -16.235 1.00 85.25 90 ARG A O 1
ATOM 681 N N . ARG A 1 91 ? -17.096 1.048 -15.230 1.00 86.06 91 ARG A N 1
ATOM 682 C CA . ARG A 1 91 ? -18.348 1.056 -16.015 1.00 86.06 91 ARG A CA 1
ATOM 683 C C . ARG A 1 91 ? -18.120 1.319 -17.501 1.00 86.06 91 ARG A C 1
ATOM 685 O O . ARG A 1 91 ? -18.887 0.818 -18.314 1.00 86.06 91 ARG A O 1
ATOM 692 N N . ALA A 1 92 ? -17.085 2.075 -17.850 1.00 91.31 92 ALA A N 1
ATOM 693 C CA . ALA A 1 92 ? -16.684 2.304 -19.235 1.00 91.31 92 ALA A CA 1
ATOM 694 C C . ALA A 1 92 ? -15.899 1.123 -19.853 1.00 91.31 92 ALA A C 1
ATOM 696 O O . ALA A 1 92 ? -15.486 1.210 -21.005 1.00 91.31 92 ALA A O 1
ATOM 697 N N . GLY A 1 93 ? -15.708 0.018 -19.121 1.00 89.00 93 GLY A N 1
ATOM 698 C CA . GLY A 1 93 ? -15.060 -1.199 -19.619 1.00 89.00 93 GLY A CA 1
ATOM 699 C C . GLY A 1 93 ? -13.539 -1.226 -19.467 1.00 89.00 93 GLY A C 1
ATOM 700 O O . GLY A 1 93 ? -12.902 -2.162 -19.948 1.00 89.00 93 GLY A O 1
ATOM 701 N N . PHE A 1 94 ? -12.943 -0.241 -18.788 1.00 87.62 94 PHE A N 1
ATOM 702 C CA . PHE A 1 94 ? -11.508 -0.255 -18.511 1.00 87.62 94 PHE A CA 1
ATOM 703 C C . PHE A 1 94 ? -11.161 -1.320 -17.465 1.00 87.62 94 PHE A C 1
ATOM 705 O O . PHE A 1 94 ? -11.829 -1.449 -16.434 1.00 87.62 94 PHE A O 1
ATOM 712 N N . ARG A 1 95 ? -10.070 -2.055 -17.712 1.00 84.75 95 ARG A N 1
ATOM 713 C CA . ARG A 1 95 ? -9.488 -3.010 -16.761 1.00 84.75 95 ARG A CA 1
ATOM 714 C C . ARG A 1 95 ? -8.731 -2.241 -15.682 1.00 84.75 95 ARG A C 1
ATOM 716 O O . ARG A 1 95 ? -7.571 -1.889 -15.860 1.00 84.75 95 ARG A O 1
ATOM 723 N N . ILE A 1 96 ? -9.410 -1.956 -14.578 1.00 85.94 96 ILE A N 1
ATOM 724 C CA . ILE A 1 96 ? -8.812 -1.307 -13.412 1.00 85.94 96 ILE A CA 1
ATOM 725 C C . ILE A 1 96 ? -8.939 -2.199 -12.179 1.00 85.94 96 ILE A C 1
ATOM 727 O O . ILE A 1 96 ? -9.942 -2.894 -12.002 1.00 85.94 96 ILE A O 1
ATOM 731 N N . ASP A 1 97 ? -7.941 -2.146 -11.302 1.00 86.31 97 ASP A N 1
ATOM 732 C CA . ASP A 1 97 ? -8.046 -2.752 -9.979 1.00 86.31 97 ASP A CA 1
ATOM 733 C C . ASP A 1 97 ? -8.824 -1.801 -9.051 1.00 86.31 97 ASP A C 1
ATOM 735 O O . ASP A 1 97 ? -8.502 -0.617 -8.920 1.00 86.31 97 ASP A O 1
ATOM 739 N N . VAL A 1 98 ? -9.855 -2.328 -8.390 1.00 87.06 98 VAL A N 1
ATOM 740 C CA . VAL A 1 98 ? -10.629 -1.618 -7.361 1.00 87.06 98 VAL A CA 1
ATOM 741 C C . VAL A 1 98 ? -10.297 -2.179 -5.976 1.00 87.06 98 VAL A C 1
ATOM 743 O O . VAL A 1 98 ? -9.977 -3.368 -5.857 1.00 87.06 98 VAL A O 1
ATOM 746 N N . PRO A 1 99 ? -10.332 -1.355 -4.915 1.00 90.88 99 PRO A N 1
ATOM 747 C CA . PRO A 1 99 ? -10.070 -1.844 -3.572 1.00 90.88 99 PRO A CA 1
ATOM 748 C C . PRO A 1 99 ? -11.154 -2.841 -3.150 1.00 90.88 99 PRO A C 1
ATOM 750 O O . PRO A 1 99 ? -12.347 -2.626 -3.344 1.00 90.88 99 PRO A O 1
ATOM 753 N N . THR A 1 100 ? -10.716 -3.929 -2.532 1.00 93.06 100 THR A N 1
ATOM 754 C CA . THR A 1 100 ? -11.580 -4.933 -1.894 1.00 93.06 100 THR A CA 1
ATOM 755 C C . THR A 1 100 ? -12.099 -4.463 -0.538 1.00 93.06 100 THR A C 1
ATOM 757 O O . THR A 1 100 ? -13.171 -4.881 -0.117 1.00 93.06 100 THR A O 1
ATOM 760 N N . HIS A 1 101 ? -11.349 -3.583 0.135 1.00 93.69 101 HIS A N 1
ATOM 761 C CA . HIS A 1 101 ? -11.727 -2.986 1.412 1.00 93.69 101 HIS A CA 1
ATOM 762 C C . HIS A 1 101 ? -11.378 -1.499 1.415 1.00 93.69 101 HIS A C 1
ATOM 764 O O . HIS A 1 101 ? -10.305 -1.101 0.948 1.00 93.69 101 HIS A O 1
ATOM 770 N N . VAL A 1 102 ? -12.282 -0.690 1.964 1.00 91.56 102 VAL A N 1
ATOM 771 C CA . VAL A 1 102 ? -12.180 0.770 1.984 1.00 91.56 102 VAL A CA 1
ATOM 772 C C . VAL A 1 102 ? -12.521 1.276 3.375 1.00 91.56 102 VAL A C 1
ATOM 774 O O . VAL A 1 102 ? -13.607 1.004 3.882 1.00 91.56 102 VAL A O 1
ATOM 777 N N . SER A 1 103 ? -11.626 2.063 3.967 1.00 91.06 103 SER A N 1
ATOM 778 C CA . SER A 1 103 ? -11.987 2.997 5.030 1.00 91.06 103 SER A CA 1
ATOM 779 C C . SER A 1 103 ? -11.741 4.416 4.538 1.00 91.06 103 SER A C 1
ATOM 781 O O . SER A 1 103 ? -10.641 4.741 4.095 1.00 91.06 103 SER A O 1
ATOM 783 N N . GLY A 1 104 ? -12.781 5.248 4.598 1.00 85.81 104 GLY A N 1
ATOM 784 C CA . GLY A 1 104 ? -12.720 6.686 4.323 1.00 85.81 104 GLY A CA 1
ATOM 785 C C . GLY A 1 104 ? -12.769 7.541 5.590 1.00 85.81 104 GLY A C 1
ATOM 786 O O . GLY A 1 104 ? -12.952 8.749 5.498 1.00 85.81 104 GLY A O 1
ATOM 787 N N . ALA A 1 105 ? -12.673 6.931 6.775 1.00 85.00 105 ALA A N 1
ATOM 788 C CA . ALA A 1 105 ? -12.757 7.663 8.031 1.00 85.00 105 ALA A CA 1
ATOM 789 C C . ALA A 1 105 ? -11.509 8.534 8.242 1.00 85.00 105 ALA A C 1
ATOM 791 O O . ALA A 1 105 ? -10.382 8.059 8.096 1.00 85.00 105 ALA A O 1
ATOM 792 N N . VAL A 1 106 ? -11.718 9.792 8.637 1.00 84.00 106 VAL A N 1
ATOM 793 C CA . VAL A 1 106 ? -10.642 10.752 8.930 1.00 84.00 106 VAL A CA 1
ATOM 794 C C . VAL A 1 106 ? -9.668 10.155 9.956 1.00 84.00 106 VAL A C 1
ATOM 796 O O . VAL A 1 106 ? -10.068 9.599 10.981 1.00 84.00 106 VAL A O 1
ATOM 799 N N . GLY A 1 107 ? -8.374 10.214 9.653 1.00 87.50 107 GLY A N 1
ATOM 800 C CA . GLY A 1 107 ? -7.270 9.658 10.428 1.00 87.50 107 GLY A CA 1
ATOM 801 C C . GLY A 1 107 ? -7.119 8.136 10.342 1.00 87.50 107 GLY A C 1
ATOM 802 O O . GLY A 1 107 ? -6.217 7.561 10.957 1.00 87.50 107 GLY A O 1
ATOM 803 N N . ARG A 1 108 ? -8.010 7.464 9.614 1.00 92.12 108 ARG A N 1
ATOM 804 C CA . ARG A 1 108 ? -8.072 6.002 9.480 1.00 92.12 108 ARG A CA 1
ATOM 805 C C . ARG A 1 108 ? -8.263 5.569 8.030 1.00 92.12 108 ARG A C 1
ATOM 807 O O . ARG A 1 108 ? -8.541 4.399 7.781 1.00 92.12 108 ARG A O 1
ATOM 814 N N . GLN A 1 109 ? -8.104 6.503 7.096 1.00 89.06 109 GLN A N 1
ATOM 815 C CA . GLN A 1 109 ? -8.240 6.245 5.679 1.00 89.06 109 GLN A CA 1
ATOM 816 C C . GLN A 1 109 ? -7.221 5.192 5.251 1.00 89.06 109 GLN A C 1
ATOM 818 O O . GLN A 1 109 ? -6.024 5.347 5.484 1.00 89.06 109 GLN A O 1
ATOM 823 N N . ILE A 1 110 ? -7.697 4.111 4.644 1.00 92.38 110 ILE A N 1
ATOM 824 C CA . ILE A 1 110 ? -6.844 3.047 4.121 1.00 92.38 110 ILE A CA 1
ATOM 825 C C . ILE A 1 110 ? -7.597 2.222 3.087 1.00 92.38 110 ILE A C 1
ATOM 827 O O . ILE A 1 110 ? -8.783 1.923 3.243 1.00 92.38 110 ILE A O 1
ATOM 831 N N . LEU A 1 111 ? -6.875 1.847 2.036 1.00 92.88 111 LEU A N 1
ATOM 832 C CA . LEU A 1 111 ? -7.361 1.012 0.953 1.00 92.88 111 LEU A CA 1
ATOM 833 C C . LEU A 1 111 ? -6.619 -0.299 0.891 1.00 92.88 111 LEU A C 1
ATOM 835 O O . LEU A 1 111 ? -5.392 -0.284 0.947 1.00 92.88 111 LEU A O 1
ATOM 839 N N . LEU A 1 112 ? -7.358 -1.399 0.720 1.00 95.50 112 LEU A N 1
ATOM 840 C CA . LEU A 1 112 ? -6.796 -2.728 0.491 1.00 95.50 112 LEU A CA 1
ATOM 841 C C . LEU A 1 112 ? -7.222 -3.273 -0.868 1.00 95.50 112 LEU A C 1
ATOM 843 O O . LEU A 1 112 ? -8.407 -3.458 -1.145 1.00 95.50 112 LEU A O 1
ATOM 847 N N . TYR A 1 113 ? -6.240 -3.606 -1.687 1.00 94.94 113 TYR A N 1
ATOM 848 C CA . TYR A 1 113 ? -6.393 -4.231 -2.990 1.00 94.94 113 TYR A CA 1
ATOM 849 C C . TYR A 1 113 ? -5.965 -5.690 -2.908 1.00 94.94 113 TYR A C 1
ATOM 851 O O . TYR A 1 113 ? -5.151 -6.066 -2.058 1.00 94.94 113 TYR A O 1
ATOM 859 N N . ARG A 1 114 ? -6.455 -6.506 -3.842 1.00 94.25 114 ARG A N 1
ATOM 860 C CA . ARG A 1 114 ? -5.838 -7.808 -4.093 1.00 94.25 114 ARG A CA 1
ATOM 861 C C . ARG A 1 114 ? -4.363 -7.588 -4.426 1.00 94.25 114 ARG A C 1
ATOM 863 O O . ARG A 1 114 ? -4.032 -6.698 -5.208 1.00 94.25 114 ARG A O 1
ATOM 870 N N . ARG A 1 115 ? -3.478 -8.393 -3.843 1.00 93.00 115 ARG A N 1
ATOM 871 C CA . ARG A 1 11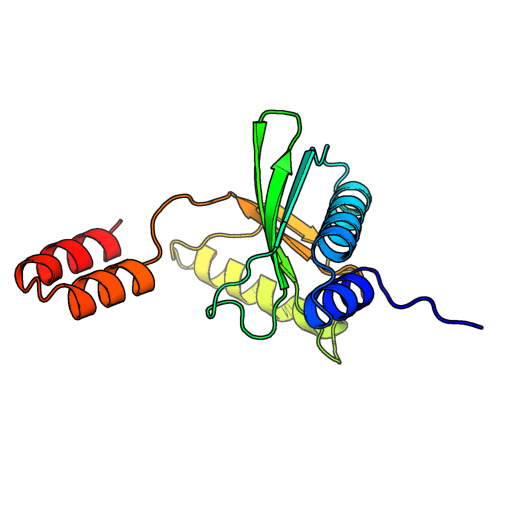5 ? -2.069 -8.352 -4.218 1.00 93.00 115 ARG A CA 1
ATOM 872 C C . ARG A 1 115 ? -1.878 -8.862 -5.653 1.00 93.00 115 ARG A C 1
ATOM 874 O O . ARG A 1 115 ? -2.468 -9.867 -6.052 1.00 93.00 115 ARG A O 1
ATOM 881 N N . ARG A 1 116 ? -1.043 -8.138 -6.393 1.00 90.00 116 ARG A N 1
ATOM 882 C CA . ARG A 1 116 ? -0.485 -8.499 -7.697 1.00 90.00 116 ARG A CA 1
ATOM 883 C C . ARG A 1 116 ? 0.970 -8.904 -7.492 1.00 90.00 116 ARG A C 1
ATOM 885 O O . ARG A 1 116 ? 1.666 -8.262 -6.704 1.00 90.00 116 ARG A O 1
ATOM 892 N N . ASP A 1 117 ? 1.397 -9.955 -8.172 1.00 88.00 117 ASP A N 1
ATOM 893 C CA . ASP A 1 117 ? 2.789 -10.428 -8.159 1.00 88.00 117 ASP A CA 1
ATOM 894 C C . ASP A 1 117 ? 3.465 -10.219 -9.523 1.00 88.00 117 ASP A C 1
ATOM 896 O O . ASP A 1 117 ? 4.667 -10.437 -9.675 1.00 88.00 117 ASP A O 1
ATOM 900 N N . GLU A 1 118 ? 2.698 -9.751 -10.508 1.00 87.31 118 GLU A N 1
ATOM 901 C CA . GLU A 1 118 ? 3.174 -9.331 -11.811 1.00 87.31 118 GLU A CA 1
ATOM 902 C C . GLU A 1 118 ? 4.178 -8.168 -11.657 1.00 87.31 118 GLU A C 1
ATOM 904 O O . GLU A 1 118 ? 3.953 -7.241 -10.866 1.00 87.31 118 GLU A O 1
ATOM 909 N N . PRO A 1 119 ? 5.303 -8.187 -12.395 1.00 84.06 119 PRO A N 1
ATOM 910 C CA . PRO A 1 119 ? 6.286 -7.116 -12.332 1.00 84.06 119 PRO A CA 1
ATOM 911 C C . PRO A 1 119 ? 5.682 -5.803 -12.830 1.00 84.06 119 PRO A C 1
ATOM 913 O O . PRO A 1 119 ? 4.912 -5.768 -13.790 1.00 84.06 119 PRO A O 1
ATOM 916 N N . ARG A 1 120 ? 6.076 -4.687 -12.213 1.00 85.44 120 ARG A N 1
ATOM 917 C CA . ARG A 1 120 ? 5.653 -3.372 -12.696 1.00 85.44 120 ARG A CA 1
ATOM 918 C C . ARG A 1 120 ? 6.320 -3.106 -14.041 1.00 85.44 120 ARG A C 1
ATOM 920 O O . ARG A 1 120 ? 7.525 -3.301 -14.189 1.00 85.44 120 ARG A O 1
ATOM 927 N N . PHE A 1 121 ? 5.561 -2.565 -14.988 1.00 85.12 121 PHE A N 1
ATOM 928 C CA . PHE A 1 121 ? 6.069 -2.224 -16.319 1.00 85.12 121 PHE A CA 1
ATOM 929 C C . PHE A 1 121 ? 7.330 -1.344 -16.268 1.00 85.12 121 PHE A C 1
ATOM 931 O O . PHE A 1 121 ? 8.297 -1.596 -16.977 1.00 85.12 121 PHE A O 1
ATOM 938 N N . VAL A 1 122 ? 7.373 -0.368 -15.352 1.00 85.06 122 VAL A N 1
ATOM 939 C CA . VAL A 1 122 ? 8.546 0.502 -15.155 1.00 85.06 122 VAL A CA 1
ATOM 940 C C . VAL A 1 122 ? 9.800 -0.259 -14.716 1.00 85.06 122 VAL A C 1
ATOM 942 O O . VAL A 1 122 ? 10.902 0.110 -15.115 1.00 85.06 122 VAL A O 1
ATOM 945 N N . ASP A 1 123 ? 9.650 -1.316 -13.915 1.00 85.31 123 ASP A N 1
ATOM 946 C CA . ASP A 1 123 ? 10.782 -2.130 -13.470 1.00 85.31 123 ASP A CA 1
ATOM 947 C C . ASP A 1 123 ? 11.332 -2.951 -14.641 1.00 85.31 123 ASP A C 1
ATOM 949 O O . ASP A 1 123 ? 12.548 -3.049 -14.803 1.00 85.31 123 ASP A O 1
ATOM 953 N N . LEU A 1 124 ? 10.446 -3.455 -15.508 1.00 84.69 124 LEU A N 1
ATOM 954 C CA . LEU A 1 124 ? 10.831 -4.135 -16.744 1.00 84.69 124 LEU A CA 1
ATOM 955 C C . LEU A 1 124 ? 11.572 -3.194 -17.697 1.00 84.69 124 LEU A C 1
ATOM 957 O O . LEU A 1 124 ? 12.698 -3.509 -18.079 1.00 84.69 124 LEU A O 1
ATOM 961 N N . CYS A 1 125 ? 11.007 -2.021 -18.005 1.00 84.69 125 CYS A N 1
ATOM 962 C CA . CYS A 1 125 ? 11.659 -1.024 -18.861 1.00 84.69 125 CYS A CA 1
ATOM 963 C C . CYS A 1 125 ? 13.044 -0.655 -18.327 1.00 84.69 125 CYS A C 1
ATOM 965 O O . CYS A 1 125 ? 14.036 -0.745 -19.045 1.00 84.69 125 CYS A O 1
ATOM 967 N N . ARG A 1 126 ? 13.132 -0.325 -17.033 1.00 84.25 126 ARG A N 1
ATOM 968 C CA . ARG A 1 126 ? 14.399 0.035 -16.397 1.00 84.25 126 ARG A CA 1
ATOM 969 C C . ARG A 1 126 ? 15.414 -1.105 -16.454 1.00 84.25 126 ARG A C 1
ATOM 971 O O . ARG A 1 126 ? 16.596 -0.858 -16.665 1.00 84.25 126 ARG A O 1
ATOM 978 N N . SER A 1 127 ? 14.982 -2.347 -16.232 1.00 84.06 127 SER A N 1
ATOM 979 C CA . SER A 1 127 ? 15.877 -3.505 -16.314 1.00 84.06 127 SER A CA 1
ATO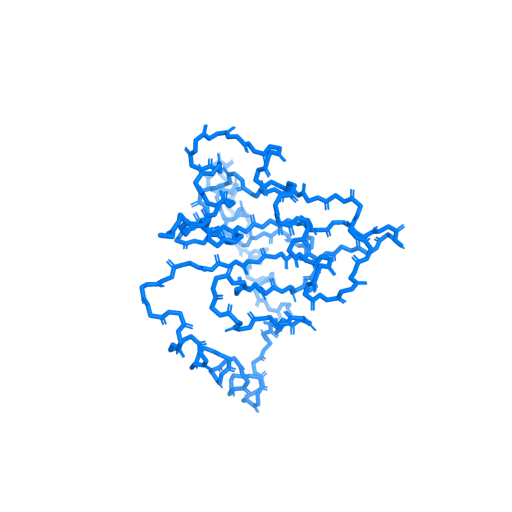M 980 C C . SER A 1 127 ? 16.452 -3.679 -17.722 1.00 84.06 127 SER A C 1
ATOM 982 O O . SER A 1 127 ? 17.641 -3.958 -17.864 1.00 84.06 127 SER A O 1
ATOM 984 N N . MET A 1 128 ? 15.646 -3.433 -18.756 1.00 81.44 128 MET A N 1
ATOM 985 C CA . MET A 1 128 ? 16.073 -3.514 -20.150 1.00 81.44 128 MET A CA 1
ATOM 986 C C . MET A 1 128 ? 17.029 -2.380 -20.520 1.00 81.44 128 MET A C 1
ATOM 988 O O . MET A 1 128 ? 18.071 -2.631 -21.116 1.00 81.44 128 MET A O 1
ATOM 992 N N . GLU A 1 129 ? 16.732 -1.147 -20.101 1.00 82.69 129 GLU A N 1
ATOM 993 C CA . GLU A 1 129 ? 17.624 0.006 -20.293 1.00 82.69 129 GLU A CA 1
ATOM 994 C C . GLU A 1 129 ? 19.005 -0.228 -19.668 1.00 82.69 129 GLU A C 1
ATOM 996 O O . GLU A 1 129 ? 20.025 0.121 -20.257 1.00 82.69 129 GLU A O 1
ATOM 1001 N N . LEU A 1 130 ? 19.050 -0.837 -18.478 1.00 84.06 130 LEU A N 1
ATOM 1002 C CA . LEU A 1 130 ? 20.303 -1.117 -17.772 1.00 84.06 130 LEU A CA 1
ATOM 1003 C C . LEU A 1 130 ? 21.087 -2.299 -18.360 1.00 84.06 130 LEU A C 1
ATOM 1005 O O . LEU A 1 130 ? 22.302 -2.353 -18.184 1.00 84.06 130 LEU A O 1
ATOM 1009 N N . THR A 1 131 ? 20.415 -3.252 -19.012 1.00 83.12 131 THR A N 1
ATOM 1010 C CA . THR A 1 131 ? 21.044 -4.454 -19.593 1.00 83.12 131 THR A CA 1
ATOM 1011 C C . THR A 1 131 ? 21.393 -4.300 -21.073 1.00 83.12 131 THR A C 1
ATOM 1013 O O . THR A 1 131 ? 22.255 -5.025 -21.562 1.00 83.12 131 THR A O 1
ATOM 1016 N N . GLY A 1 132 ? 20.777 -3.344 -21.777 1.00 70.88 132 GLY A N 1
ATOM 1017 C CA . GLY A 1 132 ? 21.021 -3.080 -23.196 1.00 70.88 132 GLY A CA 1
ATOM 1018 C C . GLY A 1 132 ? 20.340 -4.065 -24.154 1.00 70.88 132 GLY A C 1
ATOM 1019 O O . GLY A 1 132 ? 20.720 -4.134 -25.320 1.00 70.88 132 GLY A O 1
ATOM 1020 N N . GLU A 1 133 ? 19.350 -4.842 -23.698 1.00 69.75 133 GLU A N 1
ATOM 1021 C CA . GLU A 1 133 ? 18.607 -5.772 -24.559 1.00 69.75 133 GLU A CA 1
ATOM 1022 C C . GLU A 1 133 ? 17.620 -5.035 -25.491 1.00 69.75 133 GLU A C 1
ATOM 1024 O O . GLU A 1 133 ? 16.490 -4.725 -25.108 1.00 69.75 133 GLU A O 1
ATOM 1029 N N . GLU A 1 134 ? 17.999 -4.827 -26.759 1.00 62.28 134 GLU A N 1
ATOM 1030 C CA . GLU A 1 134 ? 17.096 -4.320 -27.815 1.00 62.28 134 GLU A CA 1
ATOM 1031 C C . GLU A 1 134 ? 15.892 -5.251 -28.077 1.00 62.28 134 GLU A C 1
ATOM 1033 O O . GLU A 1 134 ? 14.817 -4.798 -28.473 1.00 62.28 134 GLU A O 1
ATOM 1038 N N . ALA A 1 135 ? 16.034 -6.555 -27.811 1.00 59.66 135 ALA A N 1
ATOM 1039 C CA . ALA A 1 135 ? 15.005 -7.565 -28.074 1.00 59.66 135 ALA A CA 1
ATOM 1040 C C . ALA A 1 135 ? 13.778 -7.489 -27.139 1.00 59.66 135 ALA A C 1
ATOM 1042 O O . ALA A 1 135 ? 12.781 -8.176 -27.371 1.00 59.66 135 ALA A O 1
ATOM 1043 N N . GLY A 1 136 ? 13.809 -6.666 -26.086 1.00 65.88 136 GLY A N 1
ATOM 1044 C CA . GLY A 1 136 ? 12.729 -6.626 -25.099 1.00 65.88 136 GLY A CA 1
ATOM 1045 C C . GLY A 1 136 ? 11.528 -5.749 -25.47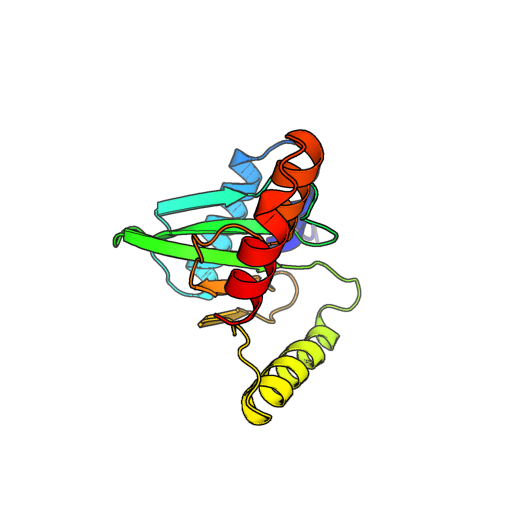6 1.00 65.88 136 GLY A C 1
ATOM 1046 O O . GLY A 1 136 ? 10.495 -5.845 -24.817 1.00 65.88 136 GLY A O 1
ATOM 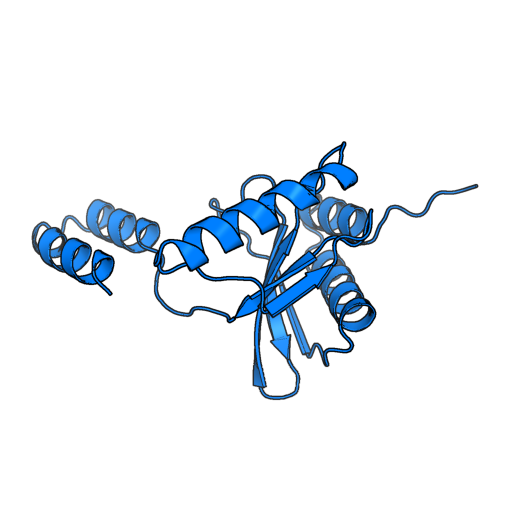1047 N N . LEU A 1 137 ? 11.604 -4.914 -26.524 1.00 69.81 137 LEU A N 1
ATOM 1048 C CA . LEU A 1 137 ? 10.501 -4.000 -26.869 1.00 69.81 137 LEU A CA 1
ATOM 1049 C C . LEU A 1 137 ? 9.224 -4.757 -27.269 1.00 69.81 137 LEU A C 1
ATOM 1051 O O . LEU A 1 137 ? 8.140 -4.433 -26.792 1.00 69.81 137 LEU A O 1
ATOM 1055 N N . ALA A 1 138 ? 9.351 -5.812 -28.079 1.00 74.81 138 ALA A N 1
ATOM 1056 C CA . ALA A 1 138 ? 8.216 -6.659 -28.454 1.00 74.81 138 ALA A CA 1
ATOM 1057 C C . ALA A 1 138 ? 7.589 -7.359 -27.232 1.00 74.81 138 ALA A C 1
ATOM 1059 O O . ALA A 1 138 ? 6.371 -7.498 -27.145 1.00 74.81 138 ALA A O 1
ATOM 1060 N N . ARG A 1 139 ? 8.417 -7.745 -26.252 1.00 74.38 139 ARG A N 1
ATOM 1061 C CA . ARG A 1 139 ? 7.965 -8.332 -24.984 1.00 74.38 139 ARG A CA 1
ATOM 1062 C C . ARG A 1 139 ? 7.230 -7.312 -24.109 1.00 74.38 139 ARG A C 1
ATOM 1064 O O . ARG A 1 139 ? 6.242 -7.672 -23.480 1.00 74.38 139 ARG A O 1
ATOM 1071 N N . LEU A 1 140 ? 7.685 -6.058 -24.076 1.00 73.00 140 LEU A N 1
ATOM 1072 C CA . LEU A 1 140 ? 6.996 -4.980 -23.361 1.00 73.00 140 LEU A CA 1
ATOM 1073 C C . LEU A 1 140 ? 5.613 -4.705 -23.955 1.00 73.00 140 LEU A C 1
ATOM 1075 O O . LEU A 1 140 ? 4.659 -4.600 -23.194 1.00 73.00 140 LEU A O 1
ATOM 1079 N N . VAL A 1 141 ? 5.495 -4.638 -25.286 1.00 77.00 141 VAL A N 1
ATOM 1080 C CA . VAL A 1 141 ? 4.201 -4.425 -25.961 1.00 77.00 141 VAL A CA 1
ATOM 1081 C C . VAL A 1 141 ? 3.218 -5.543 -25.616 1.00 77.00 141 VAL A C 1
ATOM 1083 O O . VAL A 1 141 ? 2.099 -5.253 -25.208 1.00 77.00 141 VAL A O 1
ATOM 1086 N N . ALA A 1 142 ? 3.649 -6.806 -25.680 1.00 78.06 142 ALA A N 1
ATOM 1087 C CA . ALA A 1 142 ? 2.792 -7.939 -25.327 1.00 78.06 142 ALA A CA 1
ATOM 1088 C C . ALA A 1 142 ? 2.265 -7.859 -23.879 1.00 78.06 142 ALA A C 1
ATOM 1090 O O . ALA A 1 142 ? 1.094 -8.124 -23.633 1.00 78.06 142 ALA A O 1
ATOM 1091 N N . LEU A 1 143 ? 3.098 -7.426 -22.926 1.00 73.12 143 LEU A N 1
ATOM 1092 C CA . LEU A 1 143 ? 2.700 -7.266 -21.521 1.00 73.12 143 LEU A CA 1
ATOM 1093 C C . LEU A 1 143 ? 1.732 -6.097 -21.270 1.00 73.12 143 LEU A C 1
ATOM 1095 O O . LEU A 1 143 ? 1.145 -6.029 -20.196 1.00 73.12 143 LEU A O 1
ATOM 1099 N N . GLN A 1 144 ? 1.581 -5.158 -22.208 1.00 68.75 144 GLN A N 1
ATOM 1100 C CA . GLN A 1 144 ? 0.600 -4.069 -22.094 1.00 68.75 144 GLN A CA 1
ATOM 1101 C C . GLN A 1 144 ? -0.808 -4.485 -22.541 1.00 68.75 144 GLN A C 1
ATOM 1103 O O . GLN A 1 144 ? -1.769 -3.778 -22.237 1.00 68.75 144 GLN A O 1
ATOM 1108 N N . GLU A 1 145 ? -0.932 -5.589 -23.280 1.00 71.62 145 GLU A N 1
ATOM 1109 C CA . GLU A 1 145 ? -2.203 -6.064 -23.842 1.00 71.62 145 GLU A CA 1
ATOM 1110 C C . GLU A 1 145 ? -2.935 -7.081 -22.935 1.00 71.62 145 GLU A C 1
ATOM 1112 O O . GLU A 1 145 ? -4.137 -7.319 -23.118 1.00 71.62 145 GLU A O 1
ATOM 1117 N N . GLU A 1 146 ? -2.239 -7.647 -21.940 1.00 60.22 146 GLU A N 1
ATOM 1118 C CA . GLU A 1 146 ? -2.789 -8.537 -20.897 1.00 60.22 146 GLU A CA 1
ATOM 1119 C C . GLU A 1 146 ? -3.549 -7.760 -19.803 1.00 60.22 146 GLU A C 1
ATOM 1121 O O . GLU A 1 146 ? -4.757 -8.056 -19.592 1.00 60.22 146 GLU A O 1
#

Nearest PDB structures (foldseek):
  1nd4-assembly1_B  TM=5.981E-01  e=1.994E-02  Klebsiella pneumoniae
  7lvi-assembly2_B  TM=5.530E-01  e=2.962E-02  Mus musculus
  8s9f-assembly1_B  TM=5.758E-01  e=3.402E-01  Mus musculus
  4yhf-assembly2_B  TM=5.169E-01  e=1.351E-01  Homo sapiens
  3zew-assembly1_A  TM=4.888E-01  e=4.146E-01  Homo sapiens